Protein AF-A0A7C4LSS8-F1 (afdb_monomer_lite)

pLDDT: mean 92.36, std 5.01, range [71.19, 97.62]

Sequence (83 aa):
MSVTIQLDLPDALVKEARSNGLLESASVGELLMAELRRRRAAATLNSVLEGIRGQPGTALSPEEVNAEVKAARKERRVREARR

Radius of gyration: 24.7 Å; chains: 1; bounding box: 50×29×60 Å

Foldseek 3Di:
DDDDDDDDDDPVCVVVCVVVVCPPPVNVVVVVVVVVVVVVVVVVVVVVVVVVVPDDDDDDDPVRVVVVVVVVVVVVVVVVVVD

Secondary structure (DSSP, 8-state):
----------HHHHHHHHHTTTTSHHHHHHHHHHHHHHHHHHHHHHHHHHHHHTS-SPPPPHHHHHHHHHHHHHHHHHHHTT-

Structure (mmCIF, N/CA/C/O backbone):
data_AF-A0A7C4LSS8-F1
#
_entry.id   AF-A0A7C4LSS8-F1
#
loop_
_atom_site.group_PDB
_atom_site.id
_atom_site.type_symbol
_atom_site.label_atom_id
_atom_site.label_alt_id
_atom_site.label_comp_id
_atom_site.label_asym_id
_atom_site.label_entity_id
_atom_site.label_seq_id
_atom_site.pdbx_PDB_ins_code
_atom_site.Cartn_x
_atom_site.Cartn_y
_atom_site.Cartn_z
_atom_site.occupancy
_atom_site.B_iso_or_equiv
_atom_site.auth_seq_id
_atom_site.auth_comp_id
_atom_site.auth_asym_id
_atom_site.auth_atom_id
_atom_site.pdbx_PDB_model_num
ATOM 1 N N . MET A 1 1 ? -3.879 -19.279 18.696 1.00 71.56 1 MET A N 1
ATOM 2 C CA . MET A 1 1 ? -3.313 -18.397 19.740 1.00 71.56 1 MET A CA 1
ATOM 3 C C . MET A 1 1 ? -3.998 -17.045 19.601 1.00 71.56 1 MET A C 1
ATOM 5 O O . MET A 1 1 ? -4.038 -16.547 18.484 1.00 71.56 1 MET A O 1
ATOM 9 N N . SER A 1 2 ? -4.610 -16.507 20.658 1.00 80.12 2 SER A N 1
ATOM 10 C CA . SER A 1 2 ? -5.311 -15.212 20.638 1.00 80.12 2 SER A CA 1
ATOM 11 C C . SER A 1 2 ? -4.544 -14.178 21.459 1.00 80.12 2 SER A C 1
ATOM 13 O O . SER A 1 2 ? -3.942 -14.524 22.473 1.00 80.12 2 SER A O 1
ATOM 15 N N . VAL A 1 3 ? -4.577 -12.921 21.022 1.00 87.25 3 VAL A N 1
ATOM 16 C CA . VAL A 1 3 ? -3.959 -11.780 21.709 1.00 87.25 3 VAL A CA 1
ATOM 17 C C . VAL A 1 3 ? -5.046 -10.744 21.978 1.00 87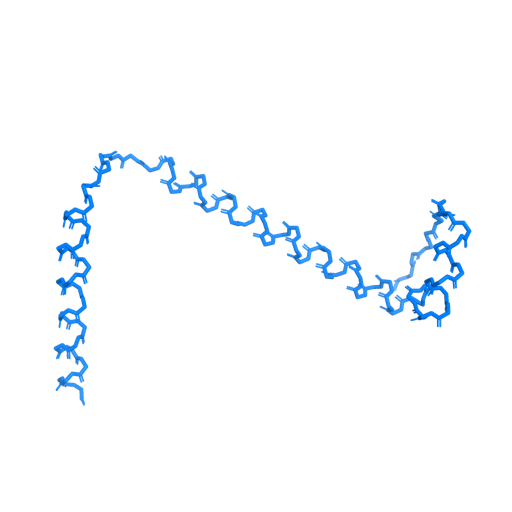.25 3 VAL A C 1
ATOM 19 O O . VAL A 1 3 ? -5.853 -10.461 21.094 1.00 87.25 3 VAL A O 1
ATOM 22 N N . THR A 1 4 ? -5.064 -10.184 23.186 1.00 89.94 4 THR A N 1
ATOM 23 C CA . THR A 1 4 ? -5.970 -9.093 23.570 1.00 89.94 4 THR A CA 1
ATOM 24 C C . THR A 1 4 ? -5.237 -7.766 23.431 1.00 89.94 4 THR A C 1
ATOM 26 O O . THR A 1 4 ? -4.119 -7.626 23.923 1.00 89.94 4 THR A O 1
ATOM 29 N N . ILE A 1 5 ? -5.864 -6.794 22.769 1.00 88.00 5 ILE A N 1
ATOM 30 C CA . ILE A 1 5 ? -5.313 -5.455 22.550 1.00 88.00 5 ILE A CA 1
ATOM 31 C C . ILE A 1 5 ? -6.285 -4.442 23.160 1.00 88.00 5 ILE A C 1
ATOM 33 O O . ILE A 1 5 ? -7.484 -4.503 22.891 1.00 88.00 5 ILE A O 1
ATOM 37 N N . GLN A 1 6 ? -5.771 -3.527 23.980 1.00 91.94 6 GLN A N 1
ATOM 38 C CA . GLN A 1 6 ? -6.503 -2.348 24.445 1.00 91.94 6 GLN A CA 1
ATOM 39 C C . GLN A 1 6 ? -6.061 -1.143 23.616 1.00 91.94 6 GLN A C 1
ATOM 41 O O . GLN A 1 6 ? -4.869 -0.971 23.365 1.00 91.94 6 GLN A O 1
ATOM 46 N N . LEU A 1 7 ? -7.025 -0.351 23.148 1.00 89.12 7 LEU A N 1
ATOM 47 C CA . LEU A 1 7 ? -6.793 0.800 22.283 1.00 89.12 7 LEU A CA 1
ATOM 48 C C . LEU A 1 7 ? -7.558 1.998 22.838 1.00 89.12 7 LEU A C 1
ATOM 50 O O . LEU A 1 7 ? -8.765 1.900 23.057 1.00 89.12 7 LEU A O 1
ATOM 54 N N . ASP A 1 8 ? -6.869 3.124 22.979 1.00 93.88 8 ASP A N 1
ATOM 55 C CA . ASP A 1 8 ? -7.495 4.405 23.287 1.00 93.88 8 ASP A CA 1
ATOM 56 C C . ASP A 1 8 ? -7.869 5.091 21.972 1.00 93.88 8 ASP A C 1
ATOM 58 O O . ASP A 1 8 ? -7.013 5.582 21.233 1.00 93.88 8 ASP A O 1
ATOM 62 N N . LEU A 1 9 ? -9.161 5.070 21.644 1.00 93.06 9 LEU A N 1
ATOM 63 C CA . LEU A 1 9 ? -9.707 5.629 20.409 1.00 93.06 9 LEU A CA 1
ATOM 64 C C . LEU A 1 9 ? -10.800 6.655 20.730 1.00 93.06 9 LEU A C 1
ATOM 66 O O . LEU A 1 9 ? -11.528 6.474 21.705 1.00 93.06 9 LEU A O 1
ATOM 70 N N . PRO A 1 10 ? -10.981 7.697 19.898 1.00 96.75 10 PRO A N 1
ATOM 71 C CA . PRO A 1 10 ? -12.084 8.636 20.068 1.00 96.75 10 PRO A CA 1
ATOM 72 C C . PRO A 1 10 ? -13.448 7.938 19.992 1.00 96.75 10 PRO A C 1
ATOM 74 O O . PRO A 1 10 ? -13.693 7.149 19.078 1.00 96.75 10 PRO A O 1
ATOM 77 N N . ASP A 1 11 ? -14.373 8.297 20.882 1.00 94.94 11 ASP A N 1
ATOM 78 C CA . ASP A 1 11 ? -15.706 7.680 20.963 1.00 94.94 11 ASP A CA 1
ATOM 79 C C . ASP A 1 11 ? -16.476 7.697 19.638 1.00 94.94 11 ASP A C 1
ATOM 81 O O . ASP A 1 11 ? -17.150 6.725 19.291 1.00 94.94 11 ASP A O 1
ATOM 85 N N . ALA A 1 12 ? -16.378 8.796 18.884 1.00 95.25 12 ALA A N 1
ATOM 86 C CA . ALA A 1 12 ? -17.024 8.922 17.580 1.00 95.25 12 ALA A CA 1
ATOM 87 C C . ALA A 1 12 ? -16.521 7.849 16.600 1.00 95.25 12 ALA A C 1
ATOM 89 O O . ALA A 1 12 ? -17.325 7.174 15.957 1.00 95.25 12 ALA A O 1
ATOM 90 N N . LEU A 1 13 ? -15.202 7.630 16.570 1.00 94.94 13 LEU A N 1
ATOM 91 C CA . LEU A 1 13 ? -14.570 6.617 15.731 1.00 94.94 13 LEU A CA 1
ATOM 92 C C . LEU A 1 13 ? -14.964 5.206 16.175 1.00 94.94 13 LEU A C 1
ATOM 94 O O . LEU A 1 13 ? -15.250 4.357 15.338 1.00 94.94 13 LEU A O 1
ATOM 98 N N . VAL A 1 14 ? -15.023 4.947 17.486 1.00 95.12 14 VAL A N 1
ATOM 99 C CA . VAL A 1 14 ? -15.437 3.639 18.020 1.00 95.12 14 VAL A CA 1
ATOM 100 C C . VAL A 1 14 ? -16.873 3.315 17.624 1.00 95.12 14 VAL A C 1
ATOM 102 O O . VAL A 1 14 ? -17.152 2.181 17.235 1.00 95.12 14 VAL A O 1
ATOM 105 N N . LYS A 1 15 ? -17.788 4.289 17.707 1.00 95.19 15 LYS A N 1
ATOM 106 C CA . LYS A 1 15 ? -19.193 4.097 17.321 1.00 95.19 15 LYS A CA 1
ATOM 107 C C . LYS A 1 15 ? -19.319 3.729 15.847 1.00 95.19 15 LYS A C 1
ATOM 109 O O . LYS A 1 15 ? -19.976 2.740 15.534 1.00 95.19 15 LYS A O 1
ATOM 114 N N . GLU A 1 16 ? -18.653 4.476 14.974 1.00 95.62 16 GLU A N 1
ATOM 115 C CA . GLU A 1 16 ? -18.680 4.237 13.531 1.00 95.62 16 GLU A CA 1
ATOM 116 C C . GLU A 1 16 ? -17.991 2.918 13.151 1.00 95.62 16 GLU A C 1
ATOM 118 O O . GLU A 1 16 ? -18.542 2.106 12.408 1.00 95.62 16 GLU A O 1
ATOM 123 N N . ALA A 1 17 ? -16.808 2.644 13.703 1.00 93.44 17 ALA A N 1
ATOM 124 C CA . ALA A 1 17 ? -16.091 1.400 13.443 1.00 93.44 17 ALA A CA 1
ATOM 125 C C . ALA A 1 17 ? -16.894 0.181 13.915 1.00 93.44 17 ALA A C 1
ATOM 127 O O . ALA A 1 17 ? -16.938 -0.840 13.229 1.00 93.44 17 ALA A O 1
ATOM 128 N N . ARG A 1 18 ? -17.573 0.287 15.064 1.00 92.88 18 ARG A N 1
ATOM 129 C CA . ARG A 1 18 ? -18.441 -0.774 15.580 1.00 92.88 18 ARG A CA 1
ATOM 130 C C . ARG A 1 18 ? -19.668 -0.986 14.699 1.00 92.88 18 ARG A C 1
ATOM 132 O O . ARG A 1 18 ? -19.977 -2.135 14.409 1.00 92.88 18 ARG A O 1
ATOM 139 N N . SER A 1 19 ? -20.346 0.076 14.255 1.00 95.06 19 SER A N 1
ATOM 140 C CA . SER A 1 19 ? -21.530 -0.059 13.391 1.00 95.06 19 SER A CA 1
ATOM 141 C C . SER A 1 19 ? -21.205 -0.658 12.022 1.00 95.06 19 SER A C 1
ATOM 143 O O . SER A 1 19 ? -22.080 -1.241 11.395 1.00 95.06 19 SER A O 1
ATOM 145 N N . ASN A 1 20 ? -19.951 -0.541 11.578 1.00 94.31 20 ASN A N 1
ATOM 146 C CA . ASN A 1 20 ? -19.452 -1.122 10.331 1.00 94.31 20 ASN A CA 1
ATOM 147 C C . ASN A 1 20 ? -18.729 -2.472 10.520 1.00 94.31 20 ASN A C 1
ATOM 149 O O . ASN A 1 20 ? -18.119 -2.969 9.578 1.00 94.31 20 ASN A O 1
ATOM 153 N N . GLY A 1 21 ? -18.738 -3.057 11.725 1.00 92.62 21 GLY A N 1
ATOM 154 C CA . GLY A 1 21 ? -18.095 -4.354 11.989 1.00 92.62 21 GLY A CA 1
ATOM 155 C C . GLY A 1 21 ? -16.559 -4.339 11.923 1.00 92.62 21 GLY A C 1
ATOM 156 O O . GLY A 1 21 ? -15.921 -5.390 11.918 1.00 92.62 21 GLY A O 1
ATOM 157 N N . LEU A 1 22 ? -15.925 -3.161 11.903 1.00 92.81 22 LEU A N 1
ATOM 158 C CA . LEU A 1 22 ? -14.465 -3.026 11.796 1.00 92.81 22 LEU A CA 1
ATOM 159 C C . LEU A 1 22 ? -13.727 -3.430 13.079 1.00 92.81 22 LEU A C 1
ATOM 161 O O . LEU A 1 22 ? -12.533 -3.708 13.025 1.00 92.81 22 LEU A O 1
ATOM 165 N N . LEU A 1 23 ? -14.423 -3.476 14.220 1.00 91.94 23 LEU A N 1
ATOM 166 C CA . LEU A 1 23 ? -13.864 -3.897 15.513 1.00 91.94 23 LEU A CA 1
ATOM 167 C C . LEU A 1 23 ? -14.027 -5.401 15.793 1.00 91.94 23 LEU A C 1
ATOM 169 O O . LEU A 1 23 ? -13.666 -5.867 16.874 1.00 91.94 23 LEU A O 1
ATOM 173 N N . GLU A 1 24 ? -14.567 -6.171 14.847 1.00 91.69 24 GLU A N 1
ATOM 174 C CA . GLU A 1 24 ? -14.603 -7.630 14.942 1.00 91.69 24 GLU A CA 1
ATOM 175 C C . GLU A 1 24 ? -13.205 -8.222 14.739 1.00 91.69 24 GLU A C 1
ATOM 177 O O . GLU A 1 24 ? -12.419 -7.722 13.935 1.00 91.69 24 GLU A O 1
ATOM 182 N N . SER A 1 25 ? -12.881 -9.316 15.436 1.00 90.56 25 SER A N 1
ATOM 183 C CA . SER A 1 25 ? -11.529 -9.896 15.402 1.00 90.56 25 SER A CA 1
ATOM 184 C C . SER A 1 25 ? -11.047 -10.240 13.987 1.00 90.56 25 SER A C 1
ATOM 186 O O . SER A 1 25 ? -9.869 -10.055 13.688 1.00 90.56 25 SER A O 1
ATOM 188 N N . ALA A 1 26 ? -11.947 -10.705 13.113 1.00 90.81 26 ALA A N 1
ATOM 189 C CA . ALA A 1 26 ? -11.626 -10.996 11.716 1.00 90.81 26 ALA A CA 1
ATOM 190 C C . ALA A 1 26 ? -11.306 -9.714 10.928 1.00 90.81 26 ALA A C 1
ATOM 192 O O . ALA A 1 26 ? -10.249 -9.625 10.303 1.00 90.81 26 ALA A O 1
ATOM 193 N N . SER A 1 27 ? -12.167 -8.697 11.024 1.00 93.50 27 SER A N 1
ATOM 194 C CA . SER A 1 27 ? -11.987 -7.397 10.368 1.00 93.50 27 SER A CA 1
ATOM 195 C C . SER A 1 27 ? -10.707 -6.695 10.818 1.00 93.50 27 SER A C 1
ATOM 197 O O . SER A 1 27 ? -9.943 -6.210 9.986 1.00 93.50 27 SER A O 1
ATOM 199 N N . VAL A 1 28 ? -10.414 -6.698 12.123 1.00 92.38 28 VAL A N 1
ATOM 200 C CA . VAL A 1 28 ? -9.162 -6.147 12.666 1.00 92.38 28 VAL A CA 1
ATOM 201 C C . VAL A 1 28 ? -7.950 -6.902 12.115 1.00 92.38 28 VAL A C 1
ATOM 203 O O . VAL A 1 28 ? -6.957 -6.277 11.742 1.00 92.38 28 VAL A O 1
ATOM 206 N N . GLY A 1 29 ? -8.029 -8.231 12.008 1.00 92.81 29 GLY A N 1
ATOM 207 C CA . GLY A 1 29 ? -6.985 -9.045 11.384 1.00 92.81 29 GLY A CA 1
ATOM 208 C C . GLY A 1 29 ? -6.710 -8.637 9.934 1.00 92.81 29 GLY A C 1
ATOM 209 O O . GLY A 1 29 ? -5.556 -8.407 9.567 1.00 92.81 29 GLY A O 1
ATOM 210 N N . GLU A 1 30 ? -7.758 -8.478 9.125 1.00 94.38 30 GLU A N 1
ATOM 211 C CA . GLU A 1 30 ? -7.638 -8.029 7.732 1.00 94.38 30 GLU A CA 1
ATOM 212 C C . GLU A 1 30 ? -7.072 -6.611 7.615 1.00 94.38 30 GLU A C 1
ATOM 214 O O . GLU A 1 30 ? -6.191 -6.368 6.785 1.00 94.38 30 GLU A O 1
ATOM 219 N N . LEU A 1 31 ? -7.502 -5.687 8.480 1.00 93.75 31 LEU A N 1
ATOM 220 C CA . LEU A 1 31 ? -6.970 -4.323 8.535 1.00 93.75 31 LEU A CA 1
ATOM 221 C C . LEU A 1 31 ? -5.466 -4.317 8.830 1.00 93.75 31 LEU A C 1
ATOM 223 O O . LEU A 1 31 ? -4.694 -3.655 8.130 1.00 93.75 31 LEU A O 1
ATOM 227 N N . LEU A 1 32 ? -5.029 -5.093 9.826 1.00 94.44 32 LEU A N 1
ATOM 228 C CA . LEU A 1 32 ? -3.614 -5.217 10.172 1.00 94.44 32 LEU A CA 1
ATOM 229 C C . LEU A 1 32 ? -2.811 -5.840 9.025 1.00 94.44 32 LEU A C 1
ATOM 231 O O . LEU A 1 32 ? -1.738 -5.342 8.681 1.00 94.44 32 LEU A O 1
ATOM 235 N N . MET A 1 33 ? -3.327 -6.894 8.388 1.00 96.06 33 MET A N 1
ATOM 236 C CA . MET A 1 33 ? -2.668 -7.512 7.236 1.00 96.06 33 MET A CA 1
ATOM 237 C C . MET A 1 33 ? -2.558 -6.554 6.049 1.00 96.06 33 MET A C 1
ATOM 239 O O . MET A 1 33 ? -1.504 -6.491 5.412 1.00 96.06 33 MET A O 1
ATOM 243 N N . ALA A 1 34 ? -3.611 -5.795 5.749 1.00 96.38 34 ALA A N 1
ATOM 244 C CA . ALA A 1 34 ? -3.606 -4.806 4.679 1.00 96.38 34 ALA A CA 1
ATOM 245 C C . ALA A 1 34 ? -2.562 -3.710 4.932 1.00 96.38 34 ALA A C 1
ATOM 247 O O . ALA A 1 34 ? -1.765 -3.401 4.042 1.00 96.38 34 ALA A O 1
ATOM 248 N N . GLU A 1 35 ? -2.496 -3.186 6.155 1.00 96.12 35 GLU A N 1
ATOM 249 C CA . GLU A 1 35 ? -1.523 -2.159 6.525 1.00 96.12 35 GLU A CA 1
ATOM 250 C C . GLU A 1 35 ? -0.082 -2.692 6.492 1.00 96.12 35 GLU A C 1
ATOM 252 O O . GLU A 1 35 ? 0.818 -2.031 5.966 1.00 96.12 35 GLU A O 1
ATOM 257 N N . LEU A 1 36 ? 0.150 -3.921 6.967 1.00 97.25 36 LEU A N 1
ATOM 258 C CA . LEU A 1 36 ? 1.456 -4.577 6.864 1.00 97.25 36 LEU A CA 1
ATOM 259 C C . LEU A 1 36 ? 1.885 -4.762 5.405 1.00 97.25 36 LEU A C 1
ATOM 261 O O . LEU A 1 36 ? 3.037 -4.478 5.069 1.00 97.25 36 LEU A O 1
ATOM 265 N N . ARG A 1 37 ? 0.974 -5.202 4.526 1.00 96.31 37 ARG A N 1
ATOM 266 C CA . ARG A 1 37 ? 1.242 -5.322 3.082 1.00 96.31 37 ARG A CA 1
ATOM 267 C C . ARG A 1 37 ? 1.6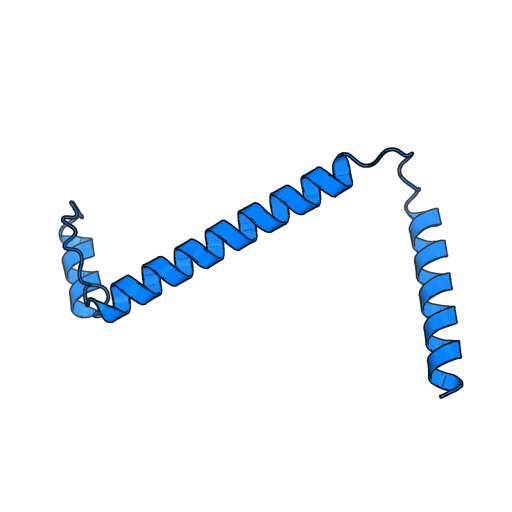28 -3.973 2.481 1.00 96.31 37 ARG A C 1
ATOM 269 O O . ARG A 1 37 ? 2.641 -3.891 1.789 1.00 96.31 37 ARG A O 1
ATOM 276 N N . ARG A 1 38 ? 0.877 -2.915 2.794 1.00 95.56 38 ARG A N 1
ATOM 277 C CA . ARG A 1 38 ? 1.138 -1.554 2.306 1.00 95.56 38 ARG A CA 1
ATOM 278 C C . ARG A 1 38 ? 2.517 -1.048 2.734 1.00 95.56 38 ARG A C 1
ATOM 280 O O . ARG A 1 38 ? 3.275 -0.556 1.899 1.00 95.56 38 ARG A O 1
ATOM 287 N N . ARG A 1 39 ? 2.875 -1.210 4.013 1.00 95.06 39 ARG A N 1
ATOM 288 C CA . ARG A 1 39 ? 4.191 -0.801 4.538 1.00 95.06 39 ARG A CA 1
ATOM 289 C C . ARG A 1 39 ? 5.335 -1.594 3.922 1.00 95.06 39 ARG A C 1
ATOM 291 O O . ARG A 1 39 ? 6.345 -1.002 3.554 1.00 95.06 39 ARG A O 1
ATOM 298 N N . ARG A 1 40 ? 5.174 -2.912 3.776 1.00 95.06 40 ARG A N 1
ATOM 299 C CA . ARG A 1 40 ? 6.177 -3.769 3.126 1.00 95.06 40 ARG A CA 1
ATOM 300 C C . ARG A 1 40 ? 6.400 -3.360 1.679 1.00 95.06 40 ARG A C 1
ATOM 302 O O . ARG A 1 40 ? 7.546 -3.192 1.298 1.00 95.06 40 ARG A O 1
ATOM 309 N N . ALA A 1 41 ? 5.337 -3.128 0.910 1.00 93.62 41 ALA A N 1
ATOM 310 C CA . ALA A 1 41 ? 5.458 -2.687 -0.478 1.00 93.62 41 ALA A CA 1
ATOM 311 C C . ALA A 1 41 ? 6.249 -1.371 -0.597 1.00 93.62 41 ALA A C 1
ATOM 313 O O . ALA A 1 41 ? 7.150 -1.270 -1.428 1.00 93.62 41 ALA A O 1
ATOM 314 N N . ALA A 1 42 ? 5.967 -0.395 0.273 1.00 91.38 42 ALA A N 1
ATOM 315 C CA . ALA A 1 42 ? 6.715 0.860 0.318 1.00 91.38 42 ALA A CA 1
ATOM 316 C C . ALA A 1 42 ? 8.197 0.646 0.679 1.00 91.38 42 ALA A C 1
ATOM 318 O O . ALA A 1 42 ? 9.080 1.195 0.022 1.00 91.38 42 ALA A O 1
ATOM 319 N N . ALA A 1 43 ? 8.482 -0.187 1.683 1.00 93.69 43 ALA A N 1
ATOM 320 C CA . ALA A 1 43 ? 9.851 -0.501 2.088 1.00 93.69 43 ALA A CA 1
ATOM 321 C C . ALA A 1 43 ? 10.627 -1.244 0.988 1.00 93.69 43 ALA A C 1
ATOM 323 O O . ALA A 1 43 ? 11.778 -0.913 0.714 1.00 93.69 43 ALA A O 1
ATOM 324 N N . THR A 1 44 ? 9.991 -2.210 0.318 1.00 95.00 44 THR A N 1
ATOM 325 C CA . THR A 1 44 ? 10.575 -2.936 -0.815 1.00 95.00 44 THR A CA 1
ATOM 326 C C . THR A 1 44 ? 10.905 -1.987 -1.959 1.00 95.00 44 THR A C 1
ATOM 328 O O . THR A 1 44 ? 12.013 -2.045 -2.482 1.00 95.00 44 THR A O 1
ATOM 331 N N . LEU A 1 45 ? 9.988 -1.083 -2.323 1.00 93.94 45 LEU A N 1
ATOM 332 C CA . LEU A 1 45 ? 10.249 -0.090 -3.364 1.00 93.94 45 LEU A CA 1
ATOM 333 C C . LEU A 1 45 ? 11.445 0.799 -3.001 1.00 93.94 45 LEU A C 1
ATOM 335 O O . LEU A 1 45 ? 12.338 0.970 -3.827 1.00 93.94 45 LEU A O 1
ATOM 339 N N . ASN A 1 46 ? 11.491 1.319 -1.773 1.00 94.12 46 ASN A N 1
ATOM 340 C CA . ASN A 1 46 ? 12.605 2.153 -1.319 1.00 94.12 46 ASN A CA 1
ATOM 341 C C . ASN A 1 46 ? 13.939 1.403 -1.384 1.00 94.12 46 ASN A C 1
ATOM 343 O O . ASN A 1 46 ? 14.890 1.921 -1.958 1.00 94.12 46 ASN A O 1
ATOM 347 N N . SER A 1 47 ? 13.984 0.166 -0.888 1.00 94.75 47 SER A N 1
ATOM 348 C CA . SER A 1 47 ? 15.192 -0.664 -0.924 1.00 94.75 47 SER A CA 1
ATOM 349 C C . SER A 1 47 ? 15.674 -0.933 -2.356 1.00 94.75 47 SER A C 1
ATOM 351 O O . SER A 1 47 ? 16.868 -0.837 -2.635 1.00 94.75 47 SER A O 1
ATOM 353 N N . VAL A 1 48 ? 14.756 -1.207 -3.291 1.00 94.62 48 VAL A N 1
ATOM 354 C CA . VAL A 1 48 ? 15.097 -1.388 -4.712 1.00 94.62 48 VAL A CA 1
ATOM 355 C C . VAL A 1 48 ? 15.639 -0.091 -5.317 1.00 94.62 48 VAL A C 1
ATOM 357 O O . VAL A 1 48 ? 16.650 -0.118 -6.017 1.00 94.62 48 VAL A O 1
ATOM 360 N N . LEU A 1 49 ? 15.002 1.051 -5.042 1.00 92.44 49 LEU A N 1
ATOM 361 C CA . LEU A 1 49 ? 15.444 2.350 -5.553 1.00 92.44 49 LEU A CA 1
ATOM 362 C C . LEU A 1 49 ? 16.811 2.760 -4.999 1.00 92.44 49 LEU A C 1
ATOM 364 O O . LEU A 1 49 ? 17.623 3.301 -5.745 1.00 92.44 49 LEU A O 1
ATOM 368 N N . GLU A 1 50 ? 17.080 2.499 -3.722 1.00 92.69 50 GLU A N 1
ATOM 369 C CA . GLU A 1 50 ? 18.397 2.709 -3.114 1.00 92.69 50 GLU A CA 1
ATOM 370 C C . GLU A 1 50 ? 19.462 1.841 -3.787 1.00 92.69 50 GLU A C 1
ATOM 372 O O . GLU A 1 50 ? 20.512 2.356 -4.165 1.00 92.69 50 GLU A O 1
ATOM 377 N N . GLY A 1 51 ? 19.163 0.560 -4.030 1.00 91.31 51 GLY A N 1
ATOM 378 C CA . GLY A 1 51 ? 20.056 -0.342 -4.756 1.00 91.31 51 GLY A CA 1
ATOM 379 C C . GLY A 1 51 ? 20.386 0.151 -6.167 1.00 91.31 51 GLY A C 1
ATOM 380 O O . GLY A 1 51 ? 21.550 0.142 -6.556 1.00 91.31 51 GLY A O 1
ATOM 381 N N . ILE A 1 52 ? 19.388 0.638 -6.914 1.00 88.69 52 ILE A N 1
ATOM 382 C CA . ILE A 1 52 ? 19.581 1.202 -8.261 1.00 88.69 52 ILE A CA 1
ATOM 383 C C . ILE A 1 52 ? 20.425 2.481 -8.205 1.00 88.69 52 ILE A C 1
ATOM 385 O O . ILE A 1 52 ? 21.368 2.629 -8.975 1.00 88.69 52 ILE A O 1
ATOM 389 N N . ARG A 1 53 ? 20.111 3.405 -7.289 1.00 86.00 53 ARG A N 1
ATOM 390 C CA . ARG A 1 53 ? 20.838 4.680 -7.141 1.00 86.00 53 ARG A CA 1
ATOM 391 C C . ARG A 1 53 ? 22.282 4.494 -6.684 1.00 86.00 53 ARG A C 1
ATOM 393 O O . ARG A 1 53 ? 23.115 5.341 -6.983 1.00 86.00 53 ARG A O 1
ATOM 400 N N . GLY A 1 54 ? 22.563 3.418 -5.953 1.00 88.06 54 GLY A N 1
ATOM 401 C CA . GLY A 1 54 ? 23.907 3.058 -5.516 1.00 88.06 54 GLY A CA 1
ATOM 402 C C . GLY A 1 54 ? 24.752 2.357 -6.581 1.00 88.06 54 GLY A C 1
ATOM 403 O O . GLY A 1 54 ? 25.925 2.091 -6.319 1.00 88.06 54 GLY A O 1
ATOM 404 N N . GLN A 1 55 ? 24.200 2.030 -7.757 1.00 89.19 55 GLN A N 1
ATOM 405 C CA . GLN A 1 55 ? 24.990 1.382 -8.801 1.00 89.19 55 GLN A CA 1
ATOM 406 C C . GLN A 1 55 ? 26.041 2.340 -9.382 1.00 89.19 55 GLN A C 1
ATOM 408 O O . GLN A 1 55 ? 25.728 3.492 -9.688 1.00 89.19 55 GLN A O 1
ATOM 413 N N . PRO A 1 56 ? 27.289 1.874 -9.564 1.00 86.75 56 PRO A N 1
ATOM 414 C CA . PRO A 1 56 ? 28.327 2.671 -10.198 1.00 86.75 56 PRO A CA 1
ATOM 415 C C . PRO A 1 56 ? 28.044 2.836 -11.697 1.00 86.75 56 PRO A C 1
ATOM 417 O O . PRO A 1 56 ? 27.575 1.909 -12.354 1.00 86.75 56 PRO A O 1
ATOM 420 N N . GLY A 1 57 ? 28.382 4.000 -12.251 1.00 83.06 57 GLY A N 1
ATOM 421 C CA . GLY A 1 57 ? 28.255 4.290 -13.680 1.00 83.06 57 GLY A CA 1
ATOM 422 C C . GLY A 1 57 ? 27.814 5.726 -13.948 1.00 83.06 57 GLY A C 1
ATOM 423 O O . GLY A 1 57 ? 27.368 6.436 -13.049 1.00 83.06 57 GLY A O 1
ATOM 424 N N . THR A 1 58 ? 27.949 6.166 -15.196 1.00 82.56 58 THR A N 1
ATOM 425 C CA . THR A 1 58 ? 27.374 7.433 -15.658 1.00 82.56 58 THR A CA 1
ATOM 426 C C . THR A 1 58 ? 25.947 7.203 -16.128 1.00 82.56 58 THR A C 1
ATOM 428 O O . THR A 1 58 ? 25.674 6.239 -16.845 1.00 82.56 58 THR A O 1
ATOM 431 N N . ALA A 1 59 ? 25.038 8.100 -15.747 1.00 82.69 59 ALA A N 1
ATOM 432 C CA . ALA A 1 59 ? 23.686 8.083 -16.283 1.00 82.69 59 ALA A CA 1
ATOM 433 C C . ALA A 1 59 ? 23.736 8.275 -17.806 1.00 82.69 59 ALA A C 1
ATOM 435 O O . ALA A 1 59 ? 24.336 9.238 -18.285 1.00 82.69 59 ALA A O 1
ATOM 436 N N . LEU A 1 60 ? 23.113 7.354 -18.543 1.00 88.81 60 LEU A N 1
ATOM 437 C CA . LEU A 1 60 ? 22.905 7.491 -19.983 1.00 88.81 60 LEU A CA 1
ATOM 438 C C . LEU A 1 60 ? 22.023 8.707 -20.266 1.00 88.81 60 LEU A C 1
ATOM 440 O O . LEU A 1 60 ? 21.117 9.025 -19.484 1.00 88.81 60 LEU A O 1
ATOM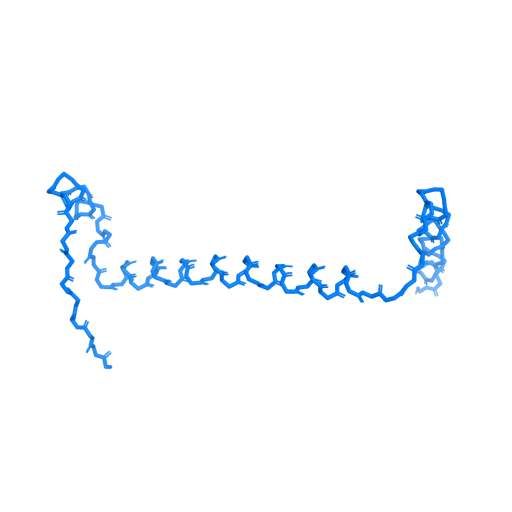 444 N N . SER A 1 61 ? 22.242 9.358 -21.405 1.00 93.94 61 SER A N 1
ATOM 445 C CA . SER A 1 61 ? 21.340 10.412 -21.849 1.00 93.94 61 SER A CA 1
ATOM 446 C C . SER A 1 61 ? 19.961 9.830 -22.207 1.00 93.94 61 SER A C 1
ATOM 448 O O . SER A 1 61 ? 19.838 8.648 -22.558 1.00 93.94 61 SER A O 1
ATOM 450 N N . PRO A 1 62 ? 18.888 10.637 -22.162 1.00 94.19 62 PRO A N 1
ATOM 451 C CA . PRO A 1 62 ? 17.569 10.203 -22.620 1.00 94.19 62 PRO A CA 1
ATOM 452 C C . PRO A 1 62 ? 17.568 9.653 -24.058 1.00 94.19 62 PRO A C 1
ATOM 454 O O . PRO A 1 62 ? 16.793 8.751 -24.383 1.00 94.19 62 PRO A O 1
ATOM 457 N N . GLU A 1 63 ? 18.428 10.175 -24.933 1.00 96.44 63 GLU A N 1
ATOM 458 C CA . GLU A 1 63 ? 18.589 9.724 -26.317 1.00 96.44 63 GLU A CA 1
ATOM 459 C C . GLU A 1 63 ? 19.198 8.320 -26.385 1.00 96.44 63 GLU A C 1
ATOM 461 O O . GLU A 1 63 ? 18.665 7.459 -27.092 1.00 96.44 63 GLU A O 1
ATOM 466 N N . GLU A 1 64 ? 20.260 8.068 -25.617 1.00 95.19 64 GLU A N 1
ATOM 467 C CA . GLU A 1 64 ? 20.927 6.764 -25.526 1.00 95.19 64 GLU A CA 1
ATOM 468 C C . GLU A 1 64 ? 19.977 5.693 -24.977 1.00 95.19 64 GLU A C 1
ATOM 470 O O . GLU A 1 64 ? 19.830 4.623 -25.573 1.00 95.19 64 GLU A O 1
ATOM 475 N N . VAL A 1 65 ? 19.229 6.011 -23.913 1.00 94.75 65 VAL A N 1
ATOM 476 C CA . VAL A 1 65 ? 18.200 5.115 -23.355 1.00 94.75 65 VAL A CA 1
ATOM 477 C C . VAL A 1 65 ? 17.142 4.775 -24.407 1.00 94.75 65 VAL A C 1
ATOM 479 O O . VAL A 1 65 ? 16.753 3.616 -24.566 1.00 94.75 65 VAL A O 1
ATOM 482 N N . ASN A 1 66 ? 16.670 5.768 -25.161 1.00 96.88 66 ASN A N 1
ATOM 483 C CA . ASN A 1 66 ? 15.668 5.545 -26.200 1.00 96.88 66 ASN A CA 1
ATOM 484 C C . ASN A 1 66 ? 16.192 4.683 -27.355 1.00 96.88 66 ASN A C 1
ATOM 486 O O . ASN A 1 66 ? 15.432 3.874 -27.900 1.00 96.88 66 ASN A O 1
ATOM 490 N N . ALA A 1 67 ? 17.456 4.852 -27.746 1.00 97.00 67 ALA A N 1
ATOM 491 C CA . ALA A 1 67 ? 18.090 4.025 -28.767 1.00 97.00 67 ALA A CA 1
ATOM 492 C C . ALA A 1 67 ? 18.152 2.554 -28.322 1.00 97.00 67 ALA A C 1
ATOM 494 O O . ALA A 1 67 ? 17.695 1.674 -29.061 1.00 97.00 67 ALA A O 1
ATOM 495 N N . GLU A 1 68 ? 18.588 2.307 -27.085 1.00 95.88 68 GLU A N 1
ATOM 496 C CA . GLU A 1 68 ? 18.702 0.967 -26.499 1.00 95.88 68 GLU A CA 1
ATOM 497 C C . GLU A 1 68 ? 17.336 0.272 -26.390 1.00 95.88 68 GLU A C 1
ATOM 499 O O . GLU A 1 68 ? 17.136 -0.852 -26.863 1.00 95.88 68 GLU A O 1
ATOM 504 N N . VAL A 1 69 ? 16.324 0.975 -25.869 1.00 96.75 69 VAL A N 1
ATOM 505 C CA . VAL A 1 69 ? 14.957 0.440 -25.748 1.00 96.75 69 VAL A CA 1
ATOM 506 C C . VAL A 1 69 ? 14.371 0.084 -27.119 1.00 96.75 69 VAL A C 1
ATOM 508 O O . VAL A 1 69 ? 13.691 -0.941 -27.260 1.00 96.75 69 VAL A O 1
ATOM 511 N N . LYS A 1 70 ? 14.616 0.898 -28.154 1.00 97.62 70 LYS A N 1
ATOM 512 C CA . LYS A 1 70 ? 14.167 0.601 -29.526 1.00 97.62 70 LYS A CA 1
ATOM 513 C C . LYS A 1 70 ? 14.853 -0.646 -30.080 1.00 97.62 70 LYS A C 1
ATOM 515 O O . LYS A 1 70 ? 14.161 -1.477 -30.680 1.00 97.62 70 LYS A O 1
ATOM 520 N N . ALA A 1 71 ? 16.161 -0.791 -29.872 1.00 97.25 71 ALA A N 1
ATOM 521 C CA . ALA A 1 71 ? 16.927 -1.955 -30.307 1.00 97.25 71 ALA A CA 1
ATOM 522 C C . ALA A 1 71 ? 16.404 -3.242 -29.648 1.00 97.25 71 ALA A C 1
ATOM 524 O O . ALA A 1 71 ? 15.995 -4.166 -30.358 1.00 97.25 71 ALA A O 1
ATOM 525 N N . ALA A 1 72 ? 16.262 -3.255 -28.320 1.00 97.12 72 ALA A N 1
ATOM 526 C CA . ALA A 1 72 ? 15.742 -4.402 -27.571 1.00 97.12 72 ALA A CA 1
ATOM 527 C C . ALA A 1 72 ? 14.318 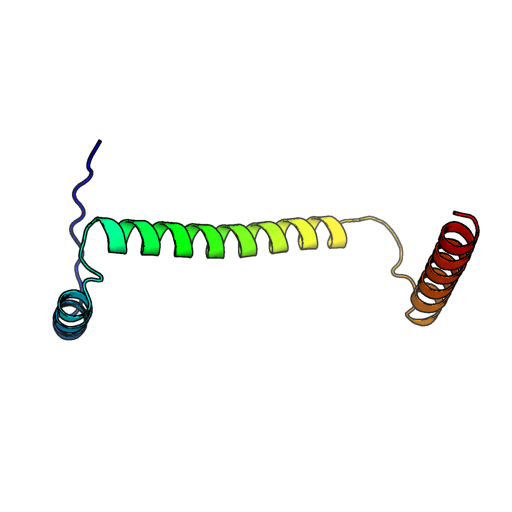-4.800 -28.008 1.00 97.12 72 ALA A C 1
ATOM 529 O O . ALA A 1 72 ? 13.999 -5.980 -28.182 1.00 97.12 72 ALA A O 1
ATOM 530 N N . ARG A 1 73 ? 13.437 -3.816 -28.249 1.00 96.56 73 ARG A N 1
ATOM 531 C CA . ARG A 1 73 ? 12.073 -4.066 -28.758 1.00 96.56 73 ARG A CA 1
ATOM 532 C C . ARG A 1 73 ? 12.060 -4.585 -30.194 1.00 96.56 73 ARG A C 1
ATOM 534 O O . ARG A 1 73 ? 11.162 -5.346 -30.554 1.00 96.56 73 ARG A O 1
ATOM 541 N N . LYS A 1 74 ? 12.989 -4.147 -31.046 1.00 97.06 74 LYS A N 1
ATOM 542 C CA . LYS A 1 74 ? 13.136 -4.672 -32.412 1.00 97.06 74 LYS A CA 1
ATOM 543 C C . LYS A 1 74 ? 13.563 -6.134 -32.363 1.00 97.06 7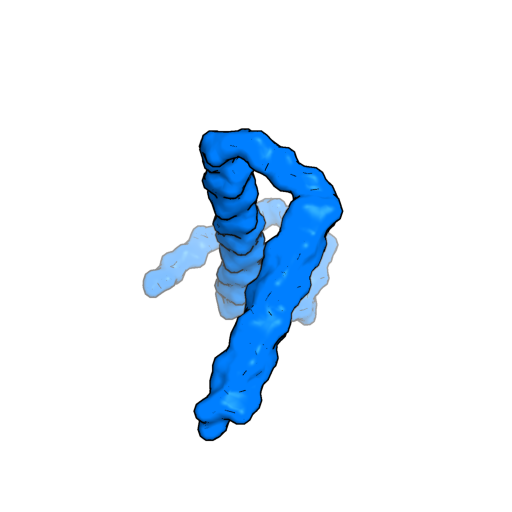4 LYS A C 1
ATOM 545 O O . LYS A 1 74 ? 12.925 -6.961 -33.004 1.00 97.06 74 LYS A O 1
ATOM 550 N N . GLU A 1 75 ? 14.571 -6.451 -31.561 1.00 95.62 75 GLU A N 1
ATOM 551 C CA . GLU A 1 75 ? 15.065 -7.816 -31.403 1.00 95.62 75 GLU A CA 1
ATOM 552 C C . GLU A 1 75 ? 13.974 -8.757 -30.875 1.00 95.62 75 GLU A C 1
ATOM 554 O O . GLU A 1 75 ? 13.757 -9.828 -31.438 1.00 95.62 75 GLU A O 1
ATOM 559 N N . ARG A 1 76 ? 13.207 -8.325 -29.863 1.00 94.19 76 ARG A N 1
ATOM 560 C CA . ARG A 1 76 ? 12.083 -9.111 -29.334 1.00 94.19 76 ARG A CA 1
ATOM 561 C C . ARG A 1 76 ? 11.056 -9.458 -30.411 1.00 94.19 76 ARG A C 1
ATOM 563 O O . ARG A 1 76 ? 10.705 -10.625 -30.538 1.00 94.19 76 ARG A O 1
ATOM 570 N N . ARG A 1 77 ? 10.637 -8.476 -31.217 1.00 95.12 77 ARG A N 1
ATOM 571 C CA . ARG A 1 77 ? 9.693 -8.700 -32.327 1.00 95.12 77 ARG A CA 1
ATOM 572 C C . ARG A 1 77 ? 10.237 -9.690 -33.356 1.00 95.12 77 ARG A C 1
ATOM 574 O O . ARG A 1 77 ? 9.493 -10.534 -33.838 1.00 95.12 77 ARG A O 1
ATOM 581 N N . VAL A 1 78 ? 11.533 -9.618 -33.670 1.00 94.62 78 VAL A N 1
ATOM 582 C CA . VAL A 1 78 ? 12.183 -10.579 -34.578 1.00 94.62 78 VAL A CA 1
ATOM 583 C C . VAL A 1 78 ? 12.181 -11.991 -33.988 1.00 94.62 78 VAL A C 1
ATOM 585 O O . VAL A 1 78 ? 11.941 -12.943 -34.721 1.00 94.62 78 VAL A O 1
ATOM 588 N N . ARG A 1 79 ? 12.425 -12.148 -32.680 1.00 92.75 79 ARG A N 1
ATOM 589 C CA . ARG A 1 79 ? 12.368 -13.460 -32.011 1.00 92.75 79 ARG A CA 1
ATOM 590 C C . ARG A 1 79 ? 10.954 -14.036 -31.990 1.00 92.75 79 ARG A C 1
ATOM 592 O O . ARG A 1 79 ? 10.795 -15.223 -32.238 1.00 92.75 79 ARG A O 1
ATOM 599 N N . GLU A 1 80 ? 9.950 -13.209 -31.711 1.00 92.94 80 GLU A N 1
ATOM 600 C CA . GLU A 1 80 ? 8.538 -13.615 -31.708 1.00 92.94 80 GLU A CA 1
ATOM 601 C C . GLU A 1 80 ? 8.062 -14.024 -33.106 1.00 92.94 80 GLU A C 1
ATOM 603 O O . GLU A 1 80 ? 7.393 -15.035 -33.232 1.00 92.94 80 GLU A O 1
ATOM 608 N N . ALA A 1 81 ? 8.475 -13.314 -34.161 1.00 88.81 81 ALA A N 1
ATOM 609 C CA . ALA A 1 81 ? 8.137 -13.660 -35.546 1.00 88.81 81 ALA A CA 1
ATOM 610 C C . ALA A 1 81 ? 8.849 -14.920 -36.081 1.00 88.81 81 ALA A C 1
ATOM 612 O O . ALA A 1 81 ? 8.526 -15.394 -37.166 1.00 88.81 81 ALA A O 1
ATOM 613 N N . ARG A 1 82 ? 9.859 -15.426 -35.362 1.00 83.12 82 ARG A N 1
ATOM 614 C CA . ARG A 1 82 ? 10.584 -16.669 -35.682 1.00 83.12 82 ARG A CA 1
ATOM 615 C C . ARG A 1 82 ? 10.056 -17.887 -34.913 1.00 83.12 82 ARG A C 1
ATOM 617 O O . ARG A 1 82 ? 10.577 -18.979 -35.126 1.00 83.12 82 ARG A O 1
ATOM 624 N N . ARG A 1 83 ? 9.109 -17.691 -33.993 1.00 71.19 83 ARG A N 1
ATOM 625 C CA . ARG A 1 83 ? 8.398 -18.751 -33.268 1.00 71.19 83 ARG A CA 1
ATOM 626 C C . ARG A 1 83 ? 7.118 -19.119 -33.998 1.00 71.19 83 ARG A C 1
ATOM 628 O O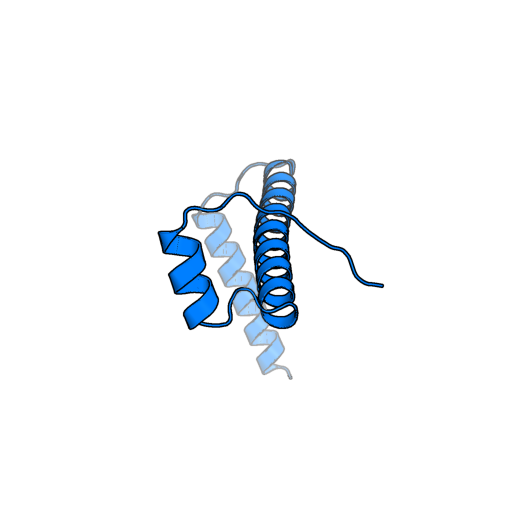 . ARG A 1 83 ? 6.771 -20.313 -33.914 1.00 71.19 83 ARG A O 1
#